Protein AF-A0A6M3JNV2-F1 (afdb_monomer)

Organism: NCBI:txid1070528

Radius of gyration: 15.16 Å; Cα contacts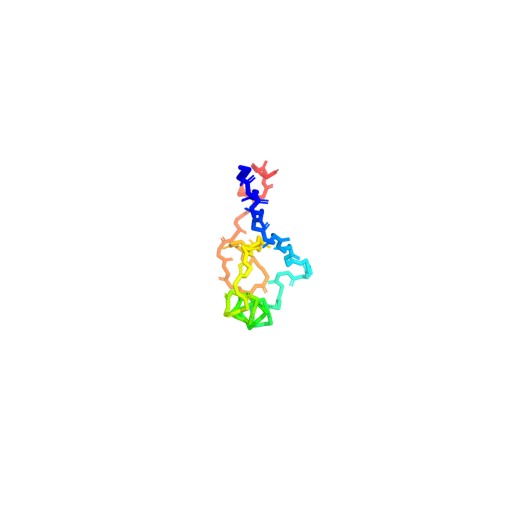 (8 Å, |Δi|>4): 55; chains: 1; bounding box: 33×18×49 Å

Foldseek 3Di:
DDDDDDAAEDEDDDQLLPVVVQVVVVVVCVVVRHHYHYDPARVNNPGDQDPVNVVVD

Solvent-accessible surface area (backbone atoms only — not comparable to full-atom values): 3743 Å² total; per-residue (Å²): 136,84,83,83,82,76,83,53,74,45,76,65,82,80,67,47,61,45,52,67,60,51,52,52,52,49,51,56,42,43,78,70,70,35,48,76,47,63,83,91,71,27,63,66,54,82,38,93,66,52,75,69,59,62,73,74,112

Mean predicted aligned error: 4.68 Å

Sequence (57 aa):
MTVRVHPIVVCLCGSTRFRDEFSEANRAATLAGKIVLAPGVFGHASDPLTDEDKTRL

Nearest PDB structures (foldseek):
  4e51-assembly1_A  TM=4.085E-01  e=2.942E+00  Burkholderia thailandensis E264
  4bld-assembly1_A  TM=3.909E-01  e=2.222E+00  Escherichia coli
  6k7d-assembly1_A  TM=3.816E-01  e=2.222E+00  Escherichia coli K-12
  7t31-assembly4_D  TM=3.740E-01  e=2.742E+00  Clostridioides difficile R20291
  6sqc-assembly1_A  TM=3.852E-01  e=3.895E+00  Escherichia coli K-12

Structure (mmCIF, N/CA/C/O backbone):
data_AF-A0A6M3JNV2-F1
#
_entry.id   AF-A0A6M3JNV2-F1
#
loop_
_atom_site.group_PDB
_atom_site.id
_atom_site.type_symbol
_atom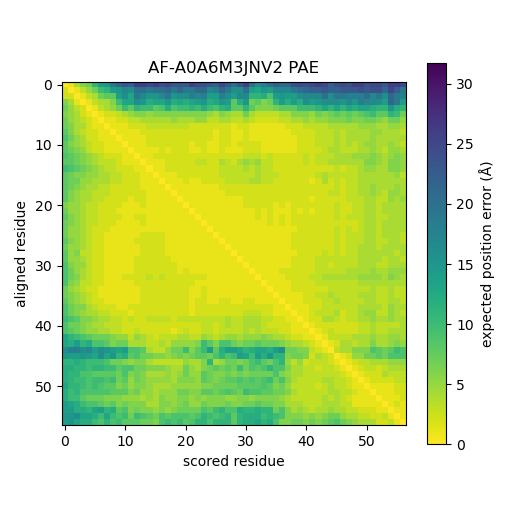_site.label_atom_id
_atom_site.label_alt_id
_atom_site.label_comp_id
_atom_site.label_asym_id
_atom_site.label_entity_id
_atom_site.label_seq_id
_atom_site.pdbx_PDB_ins_code
_atom_site.Cartn_x
_atom_site.Cartn_y
_atom_site.Cartn_z
_atom_site.occupancy
_atom_site.B_iso_or_equiv
_atom_site.auth_seq_id
_atom_site.auth_comp_id
_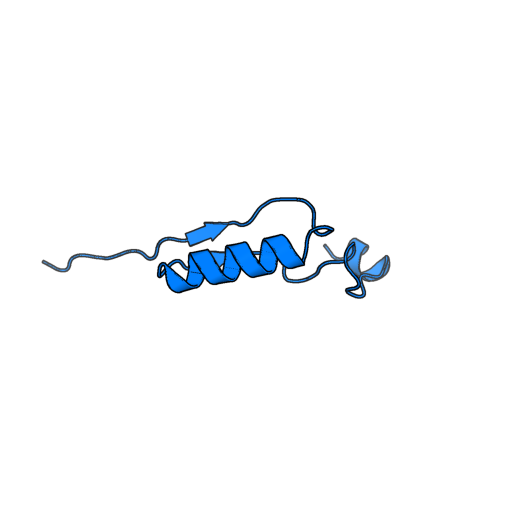atom_site.auth_asym_id
_atom_site.auth_atom_id
_atom_site.pdbx_PDB_model_num
ATOM 1 N N . MET A 1 1 ? -8.981 7.621 35.601 1.00 59.22 1 MET A N 1
ATOM 2 C CA . MET A 1 1 ? -8.287 6.482 34.961 1.00 59.22 1 MET A CA 1
ATOM 3 C C . MET A 1 1 ? -8.468 6.630 33.461 1.00 59.22 1 MET A C 1
ATOM 5 O O . MET A 1 1 ? -9.600 6.566 33.007 1.00 59.22 1 MET A O 1
ATOM 9 N N . THR A 1 2 ? -7.409 6.918 32.706 1.00 72.00 2 THR A N 1
ATOM 10 C CA . THR A 1 2 ? -7.512 7.082 31.247 1.00 72.00 2 THR A CA 1
ATOM 11 C C . THR A 1 2 ? -7.195 5.747 30.588 1.00 72.00 2 THR A C 1
ATOM 13 O O . THR A 1 2 ? -6.073 5.257 30.711 1.00 72.00 2 THR A O 1
ATOM 16 N N . VAL A 1 3 ? -8.171 5.141 29.912 1.00 76.06 3 VAL A N 1
ATOM 17 C CA . VAL A 1 3 ? -7.928 3.967 29.065 1.00 76.06 3 VAL A CA 1
ATOM 18 C C . VAL A 1 3 ? -7.162 4.443 27.833 1.00 76.06 3 VAL A C 1
ATOM 20 O O . VAL A 1 3 ? -7.663 5.269 27.072 1.00 76.06 3 VAL A O 1
ATOM 23 N N . ARG A 1 4 ? -5.930 3.959 27.646 1.00 77.69 4 ARG A N 1
ATOM 24 C CA . ARG A 1 4 ? -5.175 4.190 26.410 1.00 77.69 4 ARG A CA 1
ATOM 25 C C . ARG A 1 4 ? -5.586 3.139 25.390 1.00 77.69 4 ARG A C 1
ATOM 27 O O . ARG A 1 4 ? -5.227 1.972 25.523 1.00 77.69 4 ARG A O 1
ATOM 34 N N . VAL A 1 5 ? -6.332 3.565 24.381 1.00 84.94 5 VAL A N 1
ATOM 35 C CA . VAL A 1 5 ? -6.621 2.742 23.208 1.00 84.94 5 VAL A CA 1
ATOM 36 C C . VAL A 1 5 ? -5.460 2.919 22.236 1.00 84.94 5 VAL A C 1
ATOM 38 O O . VAL A 1 5 ? -5.138 4.045 21.861 1.00 84.94 5 VAL A O 1
ATOM 41 N N . HIS A 1 6 ? -4.804 1.820 21.873 1.00 90.62 6 HIS A N 1
ATOM 42 C CA . HIS A 1 6 ? -3.759 1.831 20.854 1.00 90.62 6 HIS A CA 1
ATOM 43 C C . HIS A 1 6 ? -4.380 1.442 19.513 1.00 90.62 6 HIS A C 1
ATOM 45 O O . HIS A 1 6 ? -5.209 0.527 19.479 1.00 90.62 6 HIS A O 1
ATOM 51 N N . PRO A 1 7 ? -4.002 2.110 1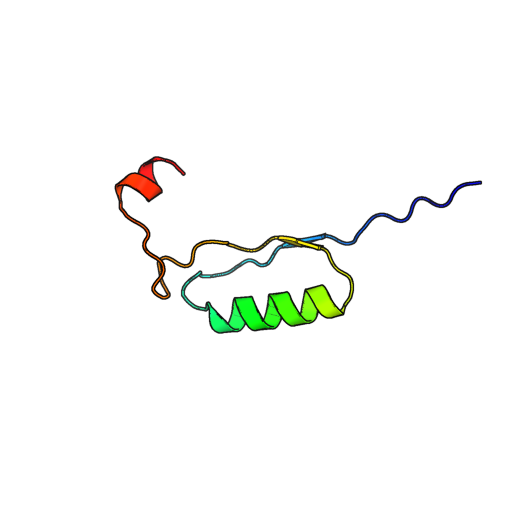8.415 1.00 94.12 7 PRO A N 1
ATOM 52 C CA . PRO A 1 7 ? -4.470 1.710 17.103 1.00 94.12 7 PRO A CA 1
ATOM 53 C C . PRO A 1 7 ? -3.910 0.332 16.744 1.00 94.12 7 PRO A C 1
ATOM 55 O O . PRO A 1 7 ? -2.758 0.011 17.042 1.00 94.12 7 PRO A O 1
ATOM 58 N N . ILE A 1 8 ? -4.723 -0.475 16.069 1.00 97.31 8 ILE A N 1
ATOM 59 C CA . ILE A 1 8 ? -4.262 -1.733 15.489 1.00 97.31 8 ILE A CA 1
ATOM 60 C C . ILE A 1 8 ? -3.537 -1.410 14.186 1.00 97.31 8 ILE A C 1
ATOM 62 O O . ILE A 1 8 ? -4.146 -0.875 13.259 1.00 97.31 8 ILE A O 1
ATOM 66 N N . VAL A 1 9 ? -2.249 -1.746 14.119 1.00 97.81 9 VAL A N 1
ATOM 67 C CA . VAL A 1 9 ? -1.435 -1.623 12.906 1.00 97.81 9 VAL A CA 1
ATOM 68 C C . VAL A 1 9 ? -1.311 -2.995 12.256 1.00 97.81 9 VAL A C 1
ATOM 70 O O . VAL A 1 9 ? -0.972 -3.970 12.924 1.00 97.81 9 VAL A O 1
ATOM 73 N N . VAL A 1 10 ? -1.579 -3.079 10.957 1.00 97.94 10 VAL A N 1
ATOM 74 C CA . VAL A 1 10 ? -1.409 -4.301 10.164 1.00 97.94 10 VAL A CA 1
ATOM 75 C C . VAL A 1 10 ? -0.426 -4.061 9.032 1.00 97.94 10 VAL A C 1
ATOM 77 O O . VAL A 1 10 ? -0.474 -3.021 8.385 1.00 97.94 10 VAL A O 1
ATOM 80 N N . CYS A 1 11 ? 0.459 -5.026 8.793 1.00 98.25 11 CYS A N 1
ATOM 81 C CA . C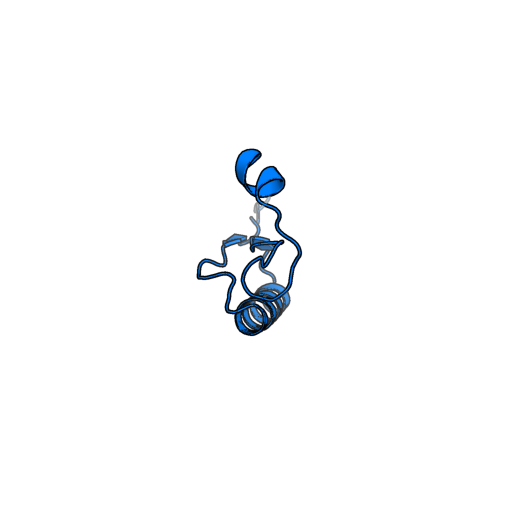YS A 1 11 ? 1.399 -4.991 7.680 1.00 98.25 11 CYS A CA 1
ATOM 82 C C . CYS A 1 11 ? 0.897 -5.915 6.568 1.00 98.25 11 CYS A C 1
ATOM 84 O O . CYS A 1 11 ? 0.626 -7.090 6.822 1.00 98.25 11 CYS A O 1
ATOM 86 N N . LEU A 1 12 ? 0.752 -5.391 5.353 1.00 97.75 12 LEU A N 1
ATOM 87 C CA . LEU A 1 12 ? 0.491 -6.206 4.175 1.00 97.75 12 LEU A CA 1
ATOM 88 C C . LEU A 1 12 ? 1.827 -6.693 3.614 1.00 97.75 12 LEU A C 1
ATOM 90 O O . LEU A 1 12 ? 2.667 -5.897 3.198 1.00 97.75 12 LEU A O 1
ATOM 94 N N . CYS A 1 13 ? 2.002 -8.010 3.594 1.00 94.94 13 CYS A N 1
ATOM 95 C CA . CYS A 1 13 ? 3.204 -8.675 3.104 1.00 94.94 13 CYS A CA 1
ATOM 96 C C . CYS A 1 13 ? 2.862 -9.530 1.880 1.00 94.94 13 CYS A C 1
ATOM 98 O O . CYS A 1 13 ? 1.774 -10.096 1.799 1.00 94.94 13 CYS A O 1
ATOM 100 N N . GLY A 1 14 ? 3.801 -9.664 0.945 1.00 92.94 14 GLY A N 1
ATOM 101 C CA . GLY A 1 14 ? 3.605 -10.461 -0.264 1.00 92.94 14 GLY A CA 1
ATOM 102 C C . GLY A 1 14 ? 4.403 -9.931 -1.450 1.00 92.94 14 GLY A C 1
ATOM 103 O O . GLY A 1 14 ? 5.212 -9.016 -1.316 1.00 92.94 14 GLY A O 1
ATOM 104 N N . SER A 1 15 ? 4.174 -10.517 -2.625 1.00 93.88 15 SER A N 1
ATOM 105 C CA . SER A 1 15 ? 4.808 -10.068 -3.867 1.00 93.88 15 SER A CA 1
ATOM 106 C C . SER A 1 15 ? 4.100 -8.836 -4.429 1.00 93.88 15 SER A C 1
ATOM 108 O O . SER A 1 15 ? 2.891 -8.861 -4.644 1.00 93.88 15 SER A O 1
ATOM 110 N N . THR A 1 16 ? 4.859 -7.793 -4.768 1.00 92.56 16 THR A N 1
ATOM 111 C CA . THR A 1 16 ? 4.343 -6.555 -5.382 1.00 92.56 16 THR A CA 1
ATOM 112 C C . THR A 1 16 ? 3.852 -6.727 -6.827 1.00 92.56 16 THR A C 1
ATOM 114 O O . THR A 1 16 ? 3.470 -5.752 -7.465 1.00 92.56 16 THR A O 1
ATOM 117 N N . ARG A 1 17 ? 3.823 -7.955 -7.365 1.00 93.94 17 ARG A N 1
ATOM 118 C CA . ARG A 1 17 ? 3.139 -8.256 -8.637 1.00 93.94 17 ARG A CA 1
ATOM 119 C C . ARG A 1 17 ? 1.610 -8.257 -8.512 1.00 93.94 17 ARG A C 1
ATOM 121 O O . ARG A 1 17 ? 0.924 -8.179 -9.519 1.00 93.94 17 ARG A O 1
ATOM 128 N N . PHE A 1 18 ? 1.097 -8.364 -7.287 1.00 95.19 18 PHE A N 1
ATOM 129 C CA . PHE A 1 18 ? -0.323 -8.515 -6.958 1.00 95.19 18 PHE A CA 1
ATOM 130 C C . PHE A 1 18 ? -0.940 -7.195 -6.479 1.00 95.19 18 PHE A C 1
ATOM 132 O O . PHE A 1 18 ? -1.410 -7.074 -5.347 1.00 95.19 18 PHE A O 1
ATOM 139 N N . ARG A 1 19 ? -0.830 -6.148 -7.302 1.00 94.75 19 ARG A N 1
ATOM 140 C CA . ARG A 1 19 ? -1.239 -4.784 -6.928 1.00 94.75 19 ARG A CA 1
ATOM 141 C C . ARG A 1 19 ? -2.713 -4.707 -6.540 1.00 94.75 19 ARG A C 1
ATOM 143 O O . ARG A 1 19 ? -3.038 -4.082 -5.533 1.00 94.75 19 ARG A O 1
ATOM 150 N N . ASP A 1 20 ? -3.573 -5.376 -7.298 1.00 95.62 20 ASP A N 1
ATOM 151 C CA . ASP A 1 20 ? -5.019 -5.348 -7.082 1.00 95.62 20 ASP A CA 1
ATOM 152 C C . ASP A 1 20 ? -5.396 -6.026 -5.759 1.00 95.62 20 ASP A C 1
ATOM 154 O O . ASP A 1 20 ? -6.203 -5.500 -4.991 1.00 95.62 20 ASP A O 1
ATOM 158 N N . GLU A 1 21 ? -4.743 -7.140 -5.422 1.00 96.94 21 GLU A N 1
ATOM 159 C CA . GLU A 1 21 ? -4.934 -7.834 -4.151 1.00 96.94 21 GLU A CA 1
ATOM 160 C C . GLU A 1 21 ? -4.461 -6.989 -2.961 1.00 96.94 21 GLU A C 1
ATOM 162 O O . GLU A 1 21 ? -5.127 -6.949 -1.923 1.00 96.94 21 GLU A O 1
ATOM 167 N N . PHE A 1 22 ? -3.343 -6.267 -3.107 1.00 97.38 22 PHE A N 1
ATOM 168 C CA . PHE A 1 22 ? -2.899 -5.297 -2.103 1.00 97.38 22 PHE A CA 1
ATOM 169 C C . PHE A 1 22 ? -3.908 -4.155 -1.937 1.00 97.38 22 PHE A C 1
ATOM 171 O O . PHE A 1 22 ? -4.206 -3.776 -0.803 1.00 97.38 22 PHE A O 1
ATOM 178 N N . SER A 1 23 ? -4.451 -3.618 -3.034 1.00 96.12 23 SER A N 1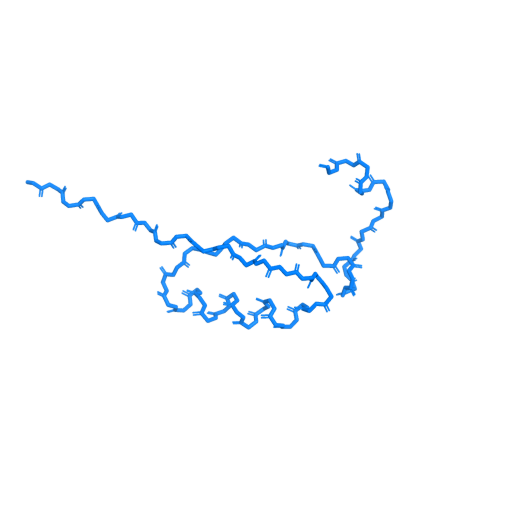
ATOM 179 C CA . SER A 1 23 ? -5.473 -2.568 -2.997 1.00 96.12 23 SER A CA 1
ATOM 180 C C . SER A 1 23 ? -6.749 -3.028 -2.288 1.00 96.12 23 SER A C 1
ATOM 182 O O . SER A 1 23 ? -7.258 -2.300 -1.432 1.00 96.12 23 SER A O 1
ATOM 184 N N . GLU A 1 24 ? -7.228 -4.242 -2.568 1.00 98.00 24 GLU A N 1
ATOM 185 C CA . GLU A 1 24 ? -8.418 -4.799 -1.918 1.00 98.00 24 GLU A CA 1
ATOM 186 C C . GLU A 1 24 ? -8.179 -5.060 -0.423 1.00 98.00 24 GLU A C 1
ATOM 188 O O . GLU A 1 24 ? -8.965 -4.623 0.423 1.00 98.00 24 GLU A O 1
ATOM 193 N N . ALA A 1 25 ? -7.054 -5.689 -0.065 1.00 97.81 25 ALA A N 1
ATOM 194 C CA . ALA A 1 25 ? -6.701 -5.948 1.330 1.00 97.81 25 ALA A CA 1
ATOM 195 C C . ALA A 1 25 ? -6.518 -4.650 2.135 1.00 97.81 25 ALA A C 1
ATOM 197 O O . ALA A 1 25 ? -6.965 -4.558 3.282 1.00 97.81 25 ALA A O 1
ATOM 198 N N . ASN A 1 26 ? -5.902 -3.629 1.531 1.00 98.12 26 ASN A N 1
ATOM 199 C CA . ASN A 1 26 ? -5.730 -2.316 2.147 1.00 98.12 26 ASN A CA 1
ATOM 200 C C . ASN A 1 26 ? -7.089 -1.649 2.405 1.00 98.12 26 ASN A C 1
ATOM 202 O O . ASN A 1 26 ? -7.369 -1.213 3.526 1.00 98.12 26 ASN A O 1
ATOM 206 N N . ARG A 1 27 ? -7.977 -1.646 1.404 1.00 98.31 27 ARG A N 1
ATOM 207 C CA . ARG A 1 27 ? -9.334 -1.103 1.535 1.00 98.31 27 ARG A CA 1
ATOM 208 C C . ARG A 1 27 ? -10.121 -1.816 2.635 1.00 98.31 27 ARG A C 1
ATOM 210 O O . ARG A 1 27 ? -10.697 -1.150 3.494 1.00 98.31 27 ARG A O 1
ATOM 217 N N . ALA A 1 28 ? -10.112 -3.147 2.649 1.00 98.50 28 ALA A N 1
ATOM 218 C CA . ALA A 1 28 ? -10.814 -3.940 3.655 1.00 98.50 28 ALA A CA 1
ATOM 219 C C . ALA A 1 28 ? -10.291 -3.673 5.080 1.00 98.50 28 ALA A C 1
ATOM 221 O O . ALA A 1 28 ? -11.078 -3.465 6.005 1.00 98.50 28 ALA A O 1
ATOM 222 N N . ALA A 1 29 ? -8.968 -3.631 5.270 1.00 98.19 29 ALA A N 1
ATOM 223 C CA . ALA A 1 29 ? -8.366 -3.363 6.576 1.00 98.19 29 ALA A CA 1
ATOM 224 C C . ALA A 1 29 ? -8.621 -1.927 7.063 1.00 98.19 29 ALA A C 1
ATOM 226 O O . ALA A 1 29 ? -8.918 -1.729 8.244 1.00 98.19 29 ALA A O 1
ATOM 227 N N . THR A 1 30 ? -8.571 -0.950 6.156 1.00 98.00 30 THR A N 1
ATOM 228 C CA . THR A 1 30 ? -8.879 0.455 6.450 1.00 98.00 30 THR A CA 1
ATOM 229 C C . THR A 1 30 ? -10.331 0.622 6.897 1.00 98.00 30 THR A C 1
ATOM 231 O O . THR A 1 30 ? -10.589 1.235 7.931 1.00 98.00 30 THR A O 1
ATOM 234 N N . LEU A 1 31 ? -11.289 0.021 6.179 1.00 98.44 31 LEU A N 1
ATOM 235 C CA . LEU A 1 31 ? -12.710 0.058 6.554 1.00 98.44 31 LEU A CA 1
ATOM 236 C C . LEU A 1 31 ? -12.988 -0.630 7.901 1.00 98.44 31 LEU A C 1
ATOM 238 O O . LEU A 1 31 ? -13.948 -0.280 8.581 1.00 98.44 31 LEU A O 1
ATOM 242 N N . ALA A 1 32 ? -12.128 -1.562 8.317 1.00 98.06 32 ALA A N 1
ATOM 243 C CA . ALA A 1 32 ? -12.171 -2.185 9.638 1.00 98.06 32 ALA A CA 1
ATOM 244 C C . ALA A 1 32 ? -11.514 -1.341 10.755 1.00 98.06 32 ALA A C 1
ATOM 246 O O . ALA A 1 32 ? -11.371 -1.829 11.876 1.00 98.06 32 ALA A O 1
ATOM 247 N N . GLY A 1 33 ? -11.086 -0.105 10.472 1.00 96.75 33 GLY A N 1
ATOM 248 C CA . GLY A 1 33 ? -10.513 0.817 11.460 1.00 96.75 33 GLY A CA 1
ATOM 249 C C . GLY A 1 33 ? -9.053 0.538 11.829 1.00 96.75 33 GLY A C 1
ATOM 250 O O . GLY A 1 33 ? -8.599 0.955 12.895 1.00 96.75 33 GLY A O 1
ATOM 251 N N . LYS A 1 34 ? -8.314 -0.187 10.982 1.00 98.19 34 LYS A N 1
ATOM 252 C CA . LYS A 1 34 ? -6.892 -0.494 11.195 1.00 98.19 34 LYS A CA 1
ATOM 253 C C . LYS A 1 34 ? -6.007 0.524 10.480 1.00 98.19 34 LYS A C 1
ATOM 255 O O . LYS A 1 34 ? -6.356 1.018 9.412 1.00 98.19 34 LYS A O 1
ATOM 260 N N . ILE A 1 35 ? -4.826 0.776 11.036 1.00 98.12 35 ILE A N 1
ATOM 261 C CA . ILE A 1 35 ? -3.740 1.461 10.330 1.00 98.12 35 ILE A CA 1
ATOM 262 C C . ILE A 1 35 ? -3.026 0.421 9.468 1.00 98.12 35 ILE A C 1
ATOM 264 O O . ILE A 1 35 ? -2.583 -0.606 9.980 1.00 98.12 35 ILE A O 1
ATOM 268 N N . VAL A 1 36 ? -2.912 0.675 8.167 1.00 98.31 36 VAL A N 1
ATOM 269 C CA . VAL A 1 36 ? -2.313 -0.269 7.218 1.00 98.31 36 VAL A CA 1
ATOM 270 C C . VAL A 1 36 ? 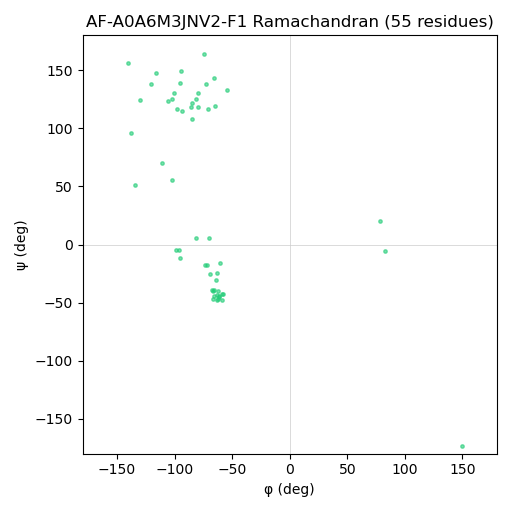-0.922 0.212 6.814 1.00 98.31 36 VAL A C 1
ATOM 272 O O . VAL A 1 36 ? -0.767 1.316 6.300 1.00 98.31 36 VAL A O 1
ATOM 275 N N . LEU A 1 37 ? 0.085 -0.634 7.020 1.00 97.88 37 LEU A N 1
ATOM 276 C CA . LEU A 1 37 ? 1.419 -0.500 6.444 1.00 97.88 37 LEU A CA 1
ATOM 277 C C . LEU A 1 37 ? 1.497 -1.406 5.211 1.00 97.88 37 LEU A C 1
ATOM 279 O O . LEU A 1 37 ? 1.359 -2.621 5.327 1.00 97.88 37 LEU A O 1
ATOM 283 N N . ALA A 1 38 ? 1.689 -0.826 4.031 1.00 96.38 38 ALA A N 1
ATOM 284 C CA . ALA A 1 38 ? 1.733 -1.554 2.765 1.00 96.38 38 ALA A CA 1
ATOM 285 C C . ALA A 1 38 ? 2.824 -0.977 1.845 1.00 96.38 38 ALA A C 1
ATOM 287 O O . ALA A 1 38 ? 3.177 0.196 2.002 1.00 96.38 38 ALA A O 1
ATOM 288 N N . PRO A 1 39 ? 3.347 -1.757 0.878 1.00 93.12 39 PRO A N 1
ATOM 289 C CA . PRO A 1 39 ? 4.213 -1.232 -0.171 1.00 93.12 39 PRO A CA 1
ATOM 290 C C . PRO A 1 39 ? 3.543 -0.071 -0.915 1.00 93.12 39 PRO A C 1
ATOM 292 O O . PRO A 1 39 ? 2.379 -0.164 -1.303 1.00 93.12 39 PRO A O 1
ATOM 295 N N . GLY A 1 40 ? 4.288 1.018 -1.113 1.00 90.31 40 GLY A N 1
ATOM 296 C CA . GLY A 1 40 ? 3.839 2.181 -1.887 1.00 90.31 40 GLY A CA 1
ATOM 297 C C . GLY A 1 40 ? 4.275 2.163 -3.354 1.00 90.31 40 GLY A C 1
ATOM 298 O O . GLY A 1 40 ? 3.785 2.971 -4.133 1.00 90.31 40 GLY A O 1
ATOM 299 N N . VAL A 1 41 ? 5.186 1.255 -3.722 1.00 92.38 41 VAL A N 1
ATOM 300 C CA . VAL A 1 41 ? 5.724 1.107 -5.081 1.00 92.38 41 VAL A CA 1
ATOM 301 C C . VAL A 1 41 ? 5.633 -0.356 -5.499 1.00 92.38 41 VAL A C 1
ATOM 303 O O . VAL A 1 41 ? 6.155 -1.249 -4.827 1.00 92.38 41 VAL A O 1
ATOM 306 N N . PHE A 1 42 ? 4.983 -0.598 -6.631 1.00 91.81 42 PHE A N 1
ATOM 307 C CA . PHE A 1 42 ? 4.732 -1.910 -7.207 1.00 91.81 42 PHE A CA 1
ATOM 308 C C . PHE A 1 42 ? 5.535 -2.104 -8.495 1.00 91.81 42 PHE A C 1
ATOM 310 O O . PHE A 1 42 ? 4.982 -2.164 -9.592 1.00 91.81 42 PHE A O 1
ATOM 317 N N . GLY A 1 43 ? 6.860 -2.236 -8.370 1.00 87.06 43 GLY A N 1
ATOM 318 C CA . GLY A 1 43 ? 7.764 -2.373 -9.524 1.00 87.06 43 GLY A CA 1
ATOM 319 C C . GLY A 1 43 ? 7.502 -3.598 -10.419 1.00 87.06 43 GLY A C 1
ATOM 320 O O . GLY A 1 43 ? 7.975 -3.651 -11.549 1.00 87.06 43 GLY A O 1
ATOM 321 N N . HIS A 1 44 ? 6.733 -4.584 -9.943 1.00 82.19 44 HIS A N 1
ATOM 322 C CA . HIS A 1 44 ? 6.295 -5.741 -10.735 1.00 82.19 44 HIS A CA 1
ATOM 323 C C . HIS A 1 44 ? 4.891 -5.584 -11.348 1.00 82.19 44 HIS A C 1
ATOM 325 O O . HIS A 1 44 ? 4.462 -6.464 -12.090 1.00 82.19 44 HIS A O 1
ATOM 331 N N . ALA A 1 45 ? 4.185 -4.493 -11.045 1.00 76.56 45 ALA A N 1
ATOM 332 C CA . ALA A 1 45 ? 2.830 -4.193 -11.508 1.00 76.56 45 ALA A CA 1
ATOM 333 C C . ALA A 1 45 ? 2.731 -2.733 -11.989 1.00 76.56 45 ALA A C 1
ATOM 335 O O . ALA A 1 45 ? 1.855 -1.978 -11.570 1.00 76.56 45 ALA A O 1
ATOM 336 N N . SER A 1 46 ? 3.663 -2.372 -12.877 1.00 79.69 46 SER A N 1
ATOM 337 C CA . SER A 1 46 ? 3.679 -1.144 -13.689 1.00 79.69 46 SER A CA 1
ATOM 338 C C . SER A 1 46 ? 4.209 0.138 -13.046 1.00 79.69 46 SER A C 1
ATOM 340 O O . SER A 1 46 ? 4.367 1.118 -13.774 1.00 79.69 46 SER A O 1
ATOM 342 N N . ASP A 1 47 ? 4.545 0.157 -11.753 1.00 88.50 47 ASP A N 1
ATOM 343 C CA . ASP A 1 47 ? 5.174 1.352 -11.184 1.00 88.50 47 ASP A CA 1
ATOM 344 C C . ASP A 1 47 ? 6.631 1.477 -11.663 1.00 88.50 47 ASP A C 1
ATOM 346 O O . ASP A 1 47 ? 7.355 0.474 -11.703 1.00 88.50 47 ASP A O 1
ATOM 350 N N . PRO A 1 48 ? 7.091 2.692 -12.013 1.00 87.56 48 PRO A N 1
ATOM 351 C CA . PRO A 1 48 ? 8.483 2.909 -12.365 1.00 87.56 48 PRO A CA 1
ATOM 352 C C . PRO A 1 48 ? 9.362 2.639 -11.140 1.00 87.56 48 PRO A C 1
ATOM 354 O O . PRO A 1 48 ? 9.223 3.284 -10.104 1.00 87.5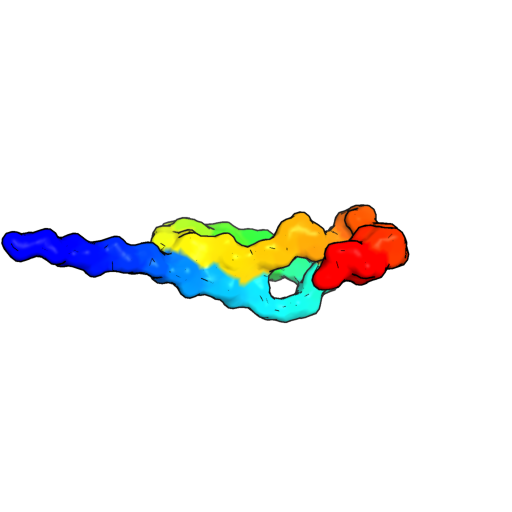6 48 PRO A O 1
ATOM 357 N N . LEU A 1 49 ? 10.262 1.667 -11.272 1.00 89.69 49 LEU A N 1
ATOM 358 C CA . LEU A 1 49 ? 11.284 1.358 -10.280 1.00 89.69 49 LEU A CA 1
ATOM 359 C C . LEU A 1 49 ? 12.593 1.076 -11.017 1.00 89.69 49 LEU A C 1
ATOM 361 O O . LEU A 1 49 ? 12.812 -0.030 -11.521 1.00 89.69 49 LEU A O 1
ATOM 365 N N . THR A 1 50 ? 13.430 2.103 -11.130 1.00 89.50 50 THR A N 1
ATOM 366 C CA . THR A 1 50 ? 14.708 2.020 -11.842 1.00 89.50 50 THR A CA 1
ATOM 367 C C . THR A 1 50 ? 15.744 1.246 -11.028 1.00 89.50 50 THR A C 1
ATOM 369 O O . THR A 1 50 ? 15.592 1.025 -9.825 1.00 89.50 50 THR A O 1
ATOM 372 N N . ASP A 1 51 ? 16.828 0.813 -11.671 1.00 88.50 51 ASP A N 1
ATOM 373 C CA . ASP A 1 51 ? 17.925 0.149 -10.958 1.00 88.50 51 ASP A CA 1
ATOM 374 C C . ASP A 1 51 ? 18.694 1.113 -10.038 1.00 88.50 51 ASP A C 1
ATOM 376 O O . ASP A 1 51 ? 19.226 0.692 -9.008 1.00 88.50 51 ASP A O 1
ATOM 380 N N . GLU A 1 52 ? 18.684 2.416 -10.341 1.00 90.94 52 GLU A N 1
ATOM 381 C CA . GLU A 1 52 ? 19.184 3.437 -9.417 1.00 90.94 52 GLU A CA 1
ATOM 382 C C . GLU A 1 52 ? 18.309 3.504 -8.157 1.00 90.94 52 GLU A C 1
ATOM 384 O O . GLU A 1 52 ? 18.844 3.486 -7.049 1.00 90.94 52 GLU A O 1
ATOM 389 N N . ASP A 1 53 ? 16.977 3.488 -8.305 1.00 89.25 53 ASP A N 1
ATOM 390 C CA . ASP A 1 53 ? 16.049 3.487 -7.165 1.00 89.25 53 ASP A CA 1
ATOM 391 C C . ASP A 1 53 ? 16.292 2.283 -6.247 1.00 89.25 53 ASP A C 1
ATOM 393 O O . ASP A 1 53 ? 16.350 2.433 -5.029 1.00 89.25 53 ASP A O 1
ATOM 397 N N . LYS A 1 54 ? 16.513 1.094 -6.823 1.00 86.06 54 LYS A N 1
ATOM 398 C CA . LYS A 1 54 ? 16.817 -0.131 -6.061 1.00 86.06 54 LYS A CA 1
ATOM 399 C C . LYS A 1 54 ? 18.138 -0.054 -5.301 1.00 86.06 54 LYS A C 1
ATOM 401 O O . LYS A 1 54 ? 18.261 -0.675 -4.256 1.00 86.06 54 LYS A O 1
ATOM 406 N N . THR A 1 55 ? 19.114 0.692 -5.816 1.00 90.69 55 THR A N 1
ATOM 407 C CA . THR A 1 55 ? 20.428 0.860 -5.171 1.00 90.69 55 THR A CA 1
ATOM 408 C C . THR A 1 55 ? 20.344 1.742 -3.916 1.00 90.69 55 THR A C 1
ATOM 410 O O . THR A 1 55 ? 21.253 1.733 -3.089 1.00 90.69 55 THR A O 1
ATOM 413 N N . ARG A 1 56 ? 19.259 2.514 -3.767 1.00 85.81 56 ARG A N 1
ATOM 414 C CA . ARG A 1 56 ? 19.036 3.465 -2.664 1.00 85.81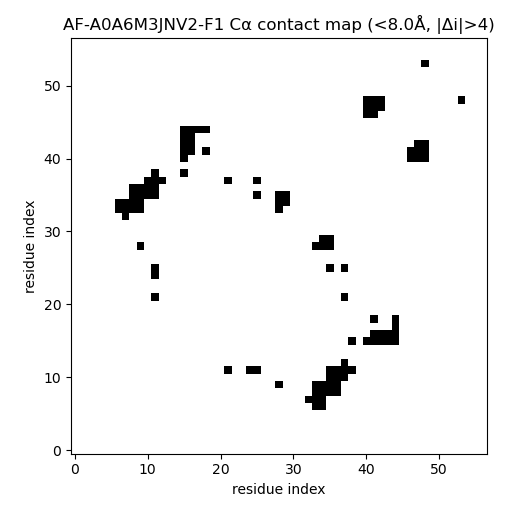 56 ARG A CA 1
ATOM 415 C C . ARG A 1 56 ? 18.146 2.904 -1.543 1.00 85.81 56 ARG A C 1
ATOM 417 O O . ARG A 1 56 ? 17.943 3.613 -0.557 1.00 85.81 56 ARG A O 1
ATOM 424 N N . LEU A 1 57 ? 17.605 1.692 -1.713 1.00 81.25 57 LEU A N 1
ATOM 425 C CA . LEU A 1 57 ? 16.783 0.954 -0.739 1.00 81.25 57 LEU A CA 1
ATOM 426 C C . LEU A 1 57 ? 17.655 0.106 0.195 1.00 81.25 57 LEU A C 1
ATOM 428 O O . LEU A 1 57 ? 17.293 0.028 1.390 1.00 81.25 57 LEU A O 1
#

pLDDT: mean 91.54, std 7.91, range [59.22, 98.5]

Secondary structure (DSSP, 8-state):
----PPPPEEE--S-TT-HHHHHHHHHHHHHTT-EEE--S--TTTT----HHHHHT-